Protein AF-A0A497KY59-F1 (afdb_monomer)

Structure (mmCIF, N/CA/C/O backbone):
data_AF-A0A497KY59-F1
#
_entry.id   AF-A0A497KY59-F1
#
loop_
_atom_site.group_PDB
_atom_site.id
_atom_site.type_symbol
_atom_site.label_atom_id
_atom_site.label_alt_id
_atom_site.label_comp_id
_atom_site.label_asym_id
_atom_site.label_entity_id
_atom_site.label_seq_id
_atom_site.pdbx_PDB_ins_code
_atom_site.Cartn_x
_atom_site.Cartn_y
_atom_site.Cartn_z
_atom_site.occupancy
_atom_site.B_iso_or_equiv
_atom_site.auth_seq_id
_atom_site.auth_comp_id
_atom_site.auth_asym_id
_atom_site.auth_atom_id
_atom_site.pdbx_PDB_model_num
ATOM 1 N N . GLY A 1 1 ? 9.179 2.530 -13.842 1.00 66.75 1 GLY A N 1
ATOM 2 C CA . GLY A 1 1 ? 8.955 1.395 -12.939 1.00 66.75 1 GLY A CA 1
ATOM 3 C C . GLY A 1 1 ? 8.223 0.291 -13.664 1.00 66.75 1 GLY A C 1
ATOM 4 O O . GLY A 1 1 ? 7.622 0.547 -14.706 1.00 66.75 1 GLY A O 1
ATOM 5 N N . HIS A 1 2 ? 8.300 -0.926 -13.139 1.00 74.56 2 HIS A N 1
ATOM 6 C CA . HIS A 1 2 ? 7.504 -2.067 -13.585 1.00 74.56 2 HIS A CA 1
ATOM 7 C C . HIS A 1 2 ? 6.091 -1.974 -12.967 1.00 74.56 2 HIS A C 1
ATOM 9 O O . HIS A 1 2 ? 5.981 -1.671 -11.783 1.00 74.56 2 HIS A O 1
ATOM 15 N N . PRO A 1 3 ? 4.993 -2.250 -13.699 1.00 72.44 3 PRO A N 1
ATOM 16 C CA . PRO A 1 3 ? 3.626 -2.074 -13.181 1.00 72.44 3 PRO A CA 1
ATOM 17 C C . PRO A 1 3 ? 3.322 -2.833 -11.878 1.00 72.44 3 PRO A C 1
ATOM 19 O O . PRO A 1 3 ? 2.511 -2.390 -11.073 1.00 72.44 3 PRO A O 1
ATOM 22 N N . GLY A 1 4 ? 3.996 -3.966 -11.653 1.00 79.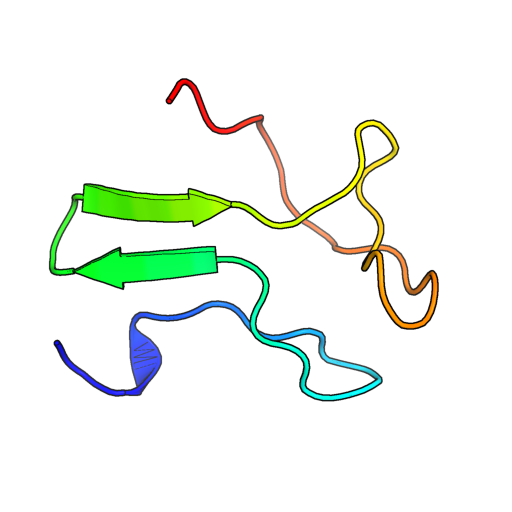62 4 GLY A N 1
ATOM 23 C CA . GLY A 1 4 ? 3.878 -4.762 -10.423 1.00 79.62 4 GLY A CA 1
ATOM 24 C C . GLY A 1 4 ? 4.626 -4.200 -9.208 1.00 79.62 4 GLY A C 1
ATOM 25 O O . GLY A 1 4 ? 4.632 -4.840 -8.161 1.00 79.62 4 GLY A O 1
ATOM 26 N N . GLU A 1 5 ? 5.288 -3.047 -9.334 1.00 90.69 5 GLU A N 1
ATOM 27 C CA . GLU A 1 5 ? 6.034 -2.439 -8.230 1.00 90.69 5 GLU A CA 1
ATOM 28 C C . GLU A 1 5 ? 5.129 -1.744 -7.225 1.00 90.69 5 GLU A C 1
ATOM 30 O O . GLU A 1 5 ? 5.560 -1.599 -6.096 1.00 90.69 5 GLU A O 1
ATOM 35 N N . ASN A 1 6 ? 3.901 -1.357 -7.564 1.00 94.50 6 ASN A N 1
ATOM 36 C CA . ASN A 1 6 ? 3.026 -0.587 -6.677 1.00 94.50 6 ASN A CA 1
ATOM 37 C C . ASN A 1 6 ? 2.128 -1.475 -5.804 1.00 94.50 6 ASN A C 1
ATOM 39 O O . ASN A 1 6 ? 1.831 -2.619 -6.144 1.00 94.50 6 ASN A O 1
ATOM 43 N N . THR A 1 7 ? 1.675 -0.944 -4.667 1.00 94.25 7 THR A N 1
ATOM 44 C CA . THR A 1 7 ? 0.639 -1.586 -3.841 1.00 94.25 7 THR A CA 1
ATOM 45 C C . THR A 1 7 ? -0.683 -0.867 -4.042 1.00 94.25 7 THR A C 1
ATOM 47 O O . 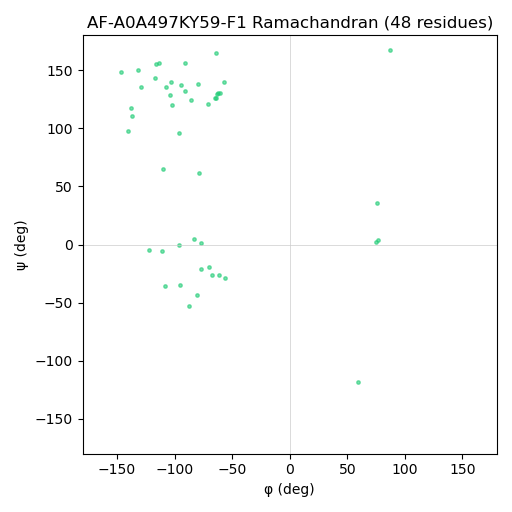THR A 1 7 ? -0.764 0.345 -3.854 1.00 94.25 7 THR A O 1
ATOM 50 N N . TYR A 1 8 ? -1.724 -1.632 -4.352 1.00 96.19 8 TYR A N 1
ATOM 51 C CA . TYR A 1 8 ? -3.089 -1.143 -4.505 1.00 96.19 8 TYR A CA 1
ATOM 52 C C . TYR A 1 8 ? -3.989 -1.714 -3.410 1.00 96.19 8 TYR A C 1
ATOM 54 O O . TYR A 1 8 ? -3.713 -2.781 -2.854 1.00 96.19 8 TYR A O 1
ATOM 62 N N . CYS A 1 9 ? -5.080 -1.017 -3.1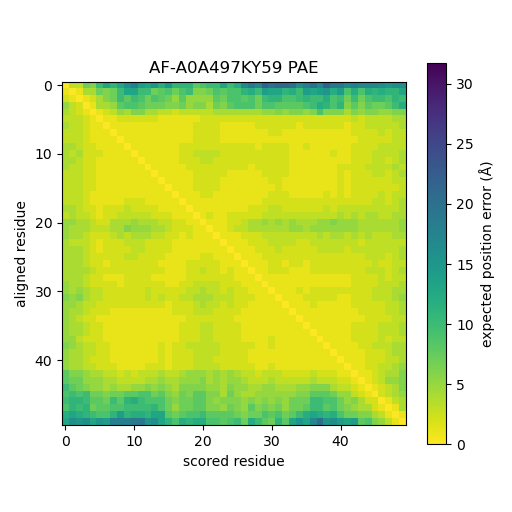10 1.00 97.38 9 CYS A N 1
ATOM 63 C CA . CYS A 1 9 ? -6.134 -1.538 -2.260 1.00 97.38 9 CYS A CA 1
ATOM 64 C C . CYS A 1 9 ? -6.798 -2.734 -2.960 1.00 97.38 9 CYS A C 1
ATOM 66 O O . CYS A 1 9 ? -7.275 -2.573 -4.086 1.00 97.38 9 CYS A O 1
ATOM 68 N N . PRO A 1 10 ? -6.883 -3.910 -2.315 1.00 96.88 10 PRO A N 1
ATOM 69 C CA . PRO A 1 10 ? -7.506 -5.082 -2.926 1.00 96.88 10 PRO A CA 1
ATOM 70 C C . PRO A 1 10 ? -9.029 -4.944 -3.069 1.00 96.88 10 PRO A C 1
ATOM 72 O O . PRO A 1 10 ? -9.623 -5.660 -3.865 1.00 96.88 10 PRO A O 1
ATOM 75 N N . GLU A 1 11 ? -9.652 -4.035 -2.312 1.00 98.19 11 GLU A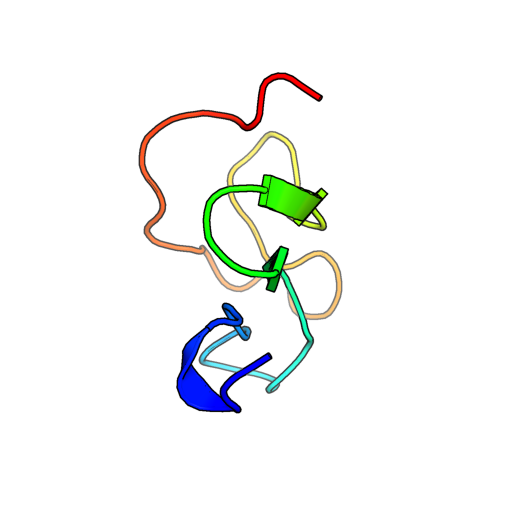 N 1
ATOM 76 C CA . GLU A 1 11 ? -11.101 -3.819 -2.324 1.00 98.19 11 GLU A CA 1
ATOM 77 C C . GLU A 1 11 ? -11.526 -2.817 -3.405 1.00 98.19 11 GLU A C 1
ATOM 79 O O . GLU A 1 11 ? -12.392 -3.109 -4.221 1.00 98.19 11 GLU A O 1
ATOM 84 N N . CYS A 1 12 ? -10.919 -1.624 -3.424 1.00 98.19 12 CYS A N 1
ATOM 85 C CA . CYS A 1 12 ? -11.350 -0.533 -4.306 1.00 98.19 12 CYS A CA 1
ATOM 86 C C . CYS A 1 12 ? -10.359 -0.188 -5.426 1.00 98.19 12 CYS A C 1
ATOM 88 O O . CYS A 1 12 ? -10.664 0.652 -6.267 1.00 98.19 12 CYS A O 1
ATOM 90 N N . GLY A 1 13 ? -9.168 -0.793 -5.444 1.00 97.25 13 GLY A N 1
ATOM 91 C CA . GLY A 1 13 ? -8.144 -0.529 -6.459 1.00 97.25 13 GLY A CA 1
ATOM 92 C C . GLY A 1 13 ? -7.370 0.783 -6.289 1.00 97.25 13 GLY A C 1
ATOM 93 O O . GLY A 1 13 ? -6.535 1.090 -7.136 1.00 97.25 13 GLY A O 1
ATOM 94 N N . ALA A 1 14 ? -7.598 1.549 -5.215 1.00 97.94 14 ALA A N 1
ATOM 95 C CA . ALA A 1 14 ? -6.840 2.773 -4.936 1.00 97.94 14 ALA A CA 1
ATOM 96 C C . ALA A 1 14 ? -5.330 2.494 -4.846 1.00 97.94 14 ALA A C 1
ATOM 98 O O . ALA A 1 14 ? -4.923 1.487 -4.266 1.00 97.94 14 ALA A O 1
ATOM 99 N N . LEU A 1 15 ? -4.491 3.378 -5.391 1.00 96.50 15 LEU A N 1
ATOM 100 C CA . LEU A 1 15 ? -3.039 3.302 -5.218 1.00 96.50 15 LEU A CA 1
ATOM 101 C C . LEU A 1 15 ? -2.690 3.676 -3.773 1.00 96.50 15 LEU A C 1
ATOM 103 O O . LEU A 1 15 ? -3.029 4.762 -3.321 1.00 96.50 15 LEU A O 1
ATOM 107 N N . LEU A 1 16 ? -2.039 2.765 -3.049 1.00 96.31 16 LEU A N 1
ATOM 108 C CA . LEU A 1 16 ? -1.702 2.953 -1.635 1.00 96.31 16 LEU A CA 1
ATOM 109 C C . LEU A 1 16 ? -0.215 3.182 -1.412 1.00 96.31 16 LEU A C 1
ATOM 111 O O . LEU A 1 16 ? 0.155 3.909 -0.503 1.00 96.31 16 LEU A O 1
ATOM 115 N N . ILE A 1 17 ? 0.648 2.527 -2.188 1.00 94.88 17 ILE A N 1
ATOM 116 C CA . ILE A 1 17 ? 2.093 2.744 -2.102 1.00 94.88 17 ILE A CA 1
ATOM 117 C C . ILE A 1 17 ? 2.647 2.800 -3.513 1.00 94.88 17 ILE A C 1
ATOM 119 O O . ILE A 1 17 ? 2.588 1.800 -4.239 1.00 94.88 17 ILE A O 1
ATOM 123 N N . GLU A 1 18 ? 3.204 3.951 -3.871 1.00 94.69 18 GLU A N 1
ATOM 124 C CA . GLU A 1 18 ? 3.932 4.137 -5.120 1.00 94.69 18 GLU A CA 1
ATOM 125 C C . GLU A 1 18 ? 5.418 3.849 -4.899 1.00 94.69 18 GLU A C 1
ATOM 127 O O . GLU A 1 18 ? 6.024 4.323 -3.932 1.00 94.69 18 GLU A O 1
ATOM 132 N N . ARG A 1 19 ? 6.017 3.047 -5.784 1.00 93.88 19 ARG A N 1
ATOM 133 C CA . ARG A 1 19 ? 7.431 2.666 -5.707 1.00 93.88 19 ARG A CA 1
ATOM 134 C C . ARG A 1 19 ? 8.138 2.839 -7.043 1.00 93.88 19 ARG A C 1
ATOM 136 O O . ARG A 1 19 ? 7.555 2.664 -8.110 1.00 93.88 19 ARG A O 1
ATOM 143 N N . TYR A 1 20 ? 9.434 3.127 -6.964 1.00 92.38 20 TYR A N 1
ATOM 144 C CA . TYR A 1 20 ? 10.345 3.093 -8.105 1.00 92.38 20 TYR A CA 1
ATOM 145 C C . TYR A 1 20 ? 11.662 2.438 -7.687 1.00 92.38 20 TYR A C 1
ATOM 147 O O . TYR A 1 20 ? 12.422 2.990 -6.886 1.00 92.38 20 TYR A O 1
ATOM 155 N N . GLY A 1 21 ? 11.932 1.238 -8.208 1.00 90.75 21 GLY A N 1
ATOM 156 C CA . GLY A 1 21 ? 13.047 0.420 -7.731 1.00 90.75 21 GLY A CA 1
ATOM 157 C C . GLY A 1 21 ? 12.902 0.111 -6.236 1.00 90.75 21 GLY A C 1
ATOM 158 O O . GLY A 1 21 ? 11.927 -0.508 -5.822 1.00 90.75 21 GLY A O 1
ATOM 159 N N . PHE A 1 22 ? 13.861 0.559 -5.422 1.00 88.69 22 PHE A N 1
ATOM 160 C CA . PHE A 1 22 ? 13.852 0.367 -3.963 1.00 88.69 22 PHE A CA 1
ATOM 161 C C . PHE A 1 22 ? 13.296 1.564 -3.177 1.00 88.69 22 PHE A C 1
ATOM 163 O O . PHE A 1 22 ? 13.250 1.519 -1.949 1.00 88.69 22 PHE A O 1
ATOM 170 N N . SER A 1 23 ? 12.897 2.637 -3.859 1.00 90.56 23 SER A N 1
ATOM 171 C CA . SER A 1 23 ? 12.397 3.856 -3.224 1.00 90.56 23 SER A CA 1
ATOM 172 C C . SER A 1 23 ? 10.874 3.841 -3.120 1.00 90.56 23 SER A C 1
ATOM 174 O O . SER A 1 23 ? 10.188 3.479 -4.079 1.00 90.56 23 SER A O 1
ATOM 176 N N . ILE A 1 24 ? 10.352 4.274 -1.970 1.00 91.94 24 ILE A N 1
ATOM 177 C CA . ILE A 1 24 ? 8.939 4.627 -1.796 1.00 91.94 24 ILE A CA 1
ATOM 178 C C . ILE A 1 24 ? 8.785 6.086 -2.223 1.00 91.94 24 ILE A C 1
ATOM 180 O O . ILE A 1 24 ? 9.505 6.946 -1.723 1.00 91.94 24 ILE A O 1
ATOM 184 N N . LEU A 1 25 ? 7.885 6.338 -3.169 1.00 92.69 25 LEU A N 1
ATOM 185 C CA . LEU A 1 25 ? 7.559 7.684 -3.641 1.00 92.69 25 LEU A CA 1
ATOM 186 C C . LEU A 1 25 ? 6.333 8.246 -2.918 1.00 92.69 25 LEU A C 1
ATOM 188 O O . LEU A 1 25 ? 6.298 9.438 -2.632 1.00 92.69 25 LEU A O 1
ATOM 192 N N . ASP A 1 26 ? 5.371 7.380 -2.590 1.00 93.81 26 ASP A N 1
ATOM 193 C CA . ASP A 1 26 ? 4.160 7.748 -1.859 1.00 93.81 26 ASP A CA 1
ATOM 194 C C . ASP A 1 26 ? 3.690 6.602 -0.947 1.00 93.81 26 ASP A C 1
ATOM 196 O O . ASP A 1 26 ? 3.883 5.422 -1.264 1.00 93.81 26 ASP A O 1
ATOM 200 N N . TYR A 1 27 ? 3.078 6.951 0.185 1.00 94.44 27 TYR A N 1
ATOM 201 C CA . TYR A 1 27 ? 2.525 6.031 1.179 1.00 94.44 27 TYR A CA 1
ATOM 202 C C . TYR A 1 27 ? 1.197 6.577 1.727 1.00 94.44 27 TYR A C 1
ATOM 204 O O . TYR A 1 27 ? 1.151 7.379 2.658 1.00 94.44 27 TYR A O 1
ATOM 212 N N . CYS A 1 28 ? 0.101 6.081 1.167 1.00 95.00 28 CYS A N 1
ATOM 213 C CA . CYS A 1 28 ? -1.273 6.480 1.443 1.00 95.00 28 CYS A CA 1
ATOM 214 C C . CYS A 1 28 ? -2.034 5.378 2.200 1.00 95.00 28 CYS A C 1
ATOM 216 O O . CYS A 1 28 ? -2.985 4.780 1.694 1.00 95.00 28 CYS A O 1
ATOM 218 N N . ILE A 1 29 ? -1.610 5.087 3.432 1.00 95.44 29 ILE A N 1
ATOM 219 C CA . ILE A 1 29 ? -2.303 4.178 4.361 1.00 95.44 29 ILE A CA 1
ATOM 220 C C . ILE A 1 29 ? -2.462 4.909 5.694 1.00 95.44 29 ILE A C 1
ATOM 222 O O . ILE A 1 29 ? -1.515 5.545 6.15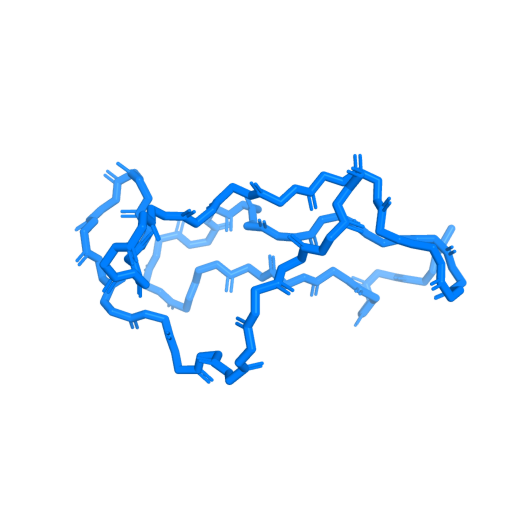7 1.00 95.44 29 ILE A O 1
ATOM 226 N N . THR A 1 30 ? -3.646 4.828 6.310 1.00 94.44 30 THR A N 1
ATOM 227 C CA . THR A 1 30 ? -3.905 5.505 7.593 1.00 94.44 30 THR A CA 1
ATOM 228 C C . THR A 1 30 ? -3.027 4.950 8.717 1.00 94.44 30 THR A C 1
ATOM 230 O O . THR A 1 30 ? -2.457 3.860 8.607 1.00 94.44 30 THR A O 1
ATOM 233 N N . GLU A 1 31 ? -2.940 5.666 9.841 1.00 92.38 31 GLU A N 1
ATOM 234 C CA . GLU A 1 31 ? -2.150 5.216 10.993 1.00 92.38 31 GLU A CA 1
ATOM 235 C C . GLU A 1 31 ? -2.640 3.882 11.581 1.00 92.38 31 GLU A C 1
ATOM 237 O O . GLU A 1 31 ? -1.838 3.127 12.135 1.00 92.38 31 GLU A O 1
ATOM 242 N N . GLU A 1 32 ? -3.927 3.569 11.406 1.00 93.69 32 GLU A N 1
ATOM 243 C CA . GLU A 1 32 ? -4.575 2.306 11.783 1.00 93.69 32 GLU A CA 1
ATOM 244 C C . GLU A 1 32 ? -4.405 1.196 10.732 1.00 93.69 32 GLU A C 1
ATOM 246 O O . GLU A 1 32 ? -4.992 0.121 10.872 1.00 93.69 32 GLU A O 1
ATOM 251 N N . GLY A 1 33 ? -3.637 1.439 9.665 1.00 94.75 33 GLY A N 1
ATOM 252 C CA . GLY A 1 33 ? -3.365 0.446 8.628 1.00 94.75 33 GLY A CA 1
ATOM 253 C C . GLY A 1 33 ? -4.534 0.224 7.669 1.00 94.75 33 GLY A C 1
ATOM 254 O O . GLY A 1 33 ? -4.779 -0.910 7.256 1.00 94.75 33 GLY A O 1
ATOM 255 N N . ARG A 1 34 ? -5.301 1.267 7.330 1.00 96.88 34 ARG A N 1
ATOM 256 C CA . ARG A 1 34 ? -6.475 1.156 6.445 1.00 96.88 34 ARG A CA 1
ATOM 257 C C . ARG A 1 34 ? -6.306 1.936 5.150 1.00 96.88 34 ARG A C 1
ATOM 259 O O . ARG A 1 34 ? -5.563 2.912 5.083 1.00 96.88 34 ARG A O 1
ATOM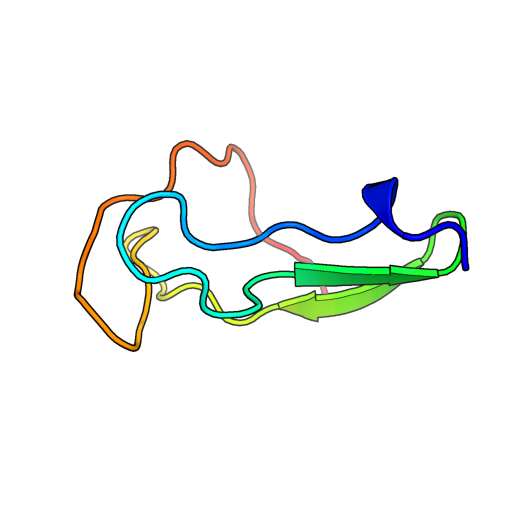 266 N N . CYS A 1 35 ? -7.032 1.508 4.120 1.00 97.88 35 CYS A N 1
ATOM 267 C CA . CYS A 1 35 ? -7.213 2.302 2.913 1.00 97.88 35 CYS A CA 1
ATOM 268 C C . CYS A 1 35 ? -7.980 3.589 3.266 1.00 97.88 35 CYS A C 1
ATOM 270 O O . CYS A 1 35 ? -9.074 3.480 3.828 1.00 97.88 35 CYS A O 1
ATOM 272 N N . PRO A 1 36 ? -7.458 4.780 2.925 1.00 97.69 36 PRO A N 1
ATOM 273 C CA . PRO A 1 36 ? -8.150 6.037 3.201 1.00 97.69 36 PRO A CA 1
ATOM 274 C C . PRO A 1 36 ? -9.441 6.196 2.382 1.00 97.69 36 PRO A C 1
ATOM 276 O O . PRO A 1 36 ? -10.367 6.852 2.843 1.00 97.69 36 PRO A O 1
ATOM 279 N N . GLU A 1 37 ? -9.536 5.548 1.215 1.00 98.25 37 GLU A N 1
ATOM 280 C CA . GLU A 1 37 ? -10.682 5.684 0.303 1.00 98.25 37 GLU A CA 1
ATOM 281 C C . GLU A 1 37 ? -11.896 4.836 0.711 1.00 98.25 37 GLU A C 1
ATOM 283 O O . GLU A 1 37 ? -13.030 5.302 0.658 1.00 98.25 37 GLU A O 1
ATOM 288 N N . CYS A 1 38 ? -11.689 3.574 1.109 1.00 98.44 38 CYS A N 1
ATOM 289 C CA . CYS A 1 38 ? -12.792 2.643 1.402 1.00 98.44 38 CYS A CA 1
ATOM 290 C C . CYS A 1 38 ? -12.772 2.059 2.822 1.00 98.44 38 CYS A C 1
ATOM 292 O O . CYS A 1 38 ? -13.670 1.306 3.195 1.00 98.44 38 CYS A O 1
ATOM 294 N N . GLY A 1 39 ? -11.745 2.356 3.622 1.00 98.00 39 GLY A N 1
ATOM 295 C CA . GLY A 1 39 ? -11.605 1.850 4.989 1.00 98.00 39 GLY A CA 1
ATOM 296 C C . GLY A 1 39 ? -11.186 0.379 5.104 1.00 98.00 39 GLY A C 1
ATOM 297 O O . GLY A 1 39 ? -11.077 -0.121 6.230 1.00 98.00 39 GLY A O 1
ATOM 298 N N . HIS A 1 40 ? -10.934 -0.319 3.986 1.00 98.31 40 HIS A N 1
ATOM 299 C CA . HIS A 1 40 ? -10.491 -1.717 3.990 1.00 98.31 40 HIS A CA 1
ATOM 300 C C . HIS A 1 40 ? -9.147 -1.864 4.739 1.00 98.31 40 HIS A C 1
ATOM 302 O O . HIS A 1 40 ? -8.219 -1.098 4.456 1.00 98.31 40 HIS A O 1
ATOM 308 N N . PRO A 1 41 ? -9.011 -2.811 5.689 1.00 97.50 41 PRO A N 1
ATOM 309 C CA . PRO A 1 41 ? -7.746 -3.074 6.378 1.00 97.50 41 PRO A CA 1
ATOM 310 C C . PRO A 1 41 ? -6.668 -3.573 5.412 1.00 97.50 41 PRO A C 1
ATOM 312 O O . PRO A 1 41 ? -6.894 -4.524 4.671 1.00 97.50 41 PRO A O 1
ATOM 315 N N . ILE A 1 42 ? -5.483 -2.967 5.432 1.00 96.81 42 ILE A N 1
ATOM 316 C CA . ILE A 1 42 ? -4.380 -3.335 4.542 1.00 96.81 42 ILE A CA 1
ATOM 317 C C . ILE A 1 42 ? -3.373 -4.182 5.326 1.00 96.81 42 ILE A C 1
ATOM 319 O O . ILE A 1 42 ? -2.830 -3.699 6.320 1.00 96.81 42 ILE A O 1
ATOM 323 N N . PRO A 1 43 ? -3.096 -5.435 4.912 1.00 92.00 43 PRO A N 1
ATOM 324 C CA . PRO A 1 43 ? -2.231 -6.354 5.651 1.00 92.00 43 PRO A CA 1
ATOM 325 C C . PRO A 1 43 ? -0.742 -6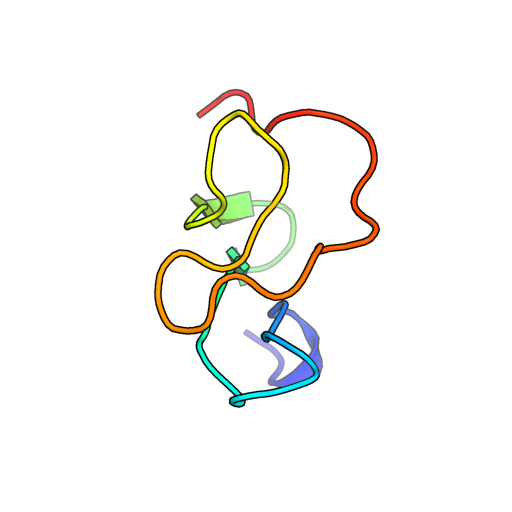.035 5.427 1.00 92.00 43 PRO A C 1
ATOM 327 O O . PRO A 1 43 ? 0.012 -6.846 4.892 1.00 92.00 43 PRO A O 1
ATOM 330 N N . ILE A 1 44 ? -0.317 -4.832 5.813 1.00 87.88 44 ILE A N 1
ATOM 331 C CA . ILE A 1 44 ? 1.075 -4.376 5.766 1.00 87.88 44 ILE A CA 1
ATOM 332 C C . ILE A 1 44 ? 1.690 -4.404 7.163 1.00 87.88 44 ILE A C 1
ATOM 334 O O . ILE A 1 44 ? 1.056 -4.051 8.154 1.00 87.88 44 ILE A O 1
ATOM 338 N N . VAL A 1 45 ? 2.953 -4.825 7.225 1.00 86.56 45 VAL A N 1
ATOM 339 C CA . VAL A 1 45 ? 3.776 -4.798 8.435 1.00 86.56 45 VAL A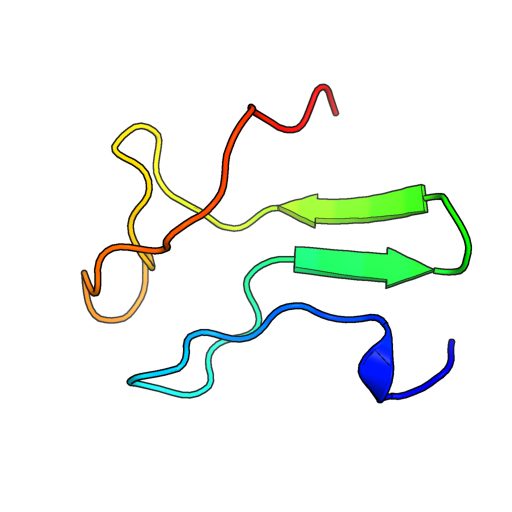 CA 1
ATOM 340 C C . VAL A 1 45 ? 4.830 -3.699 8.317 1.00 86.56 45 VAL A C 1
ATOM 342 O O . VAL A 1 45 ? 5.478 -3.561 7.282 1.00 86.56 45 VAL A O 1
ATOM 345 N N . GLY A 1 46 ? 5.012 -2.934 9.393 1.00 81.44 46 GLY A N 1
ATOM 346 C CA . GLY A 1 46 ? 5.891 -1.763 9.413 1.00 81.44 46 GLY A CA 1
ATOM 347 C C . GLY A 1 46 ? 5.194 -0.475 8.960 1.00 81.44 46 GLY A C 1
ATOM 348 O O . GLY A 1 46 ? 4.080 -0.494 8.444 1.00 81.44 46 GLY A O 1
ATOM 349 N N . LYS A 1 47 ? 5.856 0.660 9.198 1.00 78.06 47 LYS A N 1
ATOM 350 C CA . LYS A 1 47 ? 5.451 1.978 8.695 1.00 7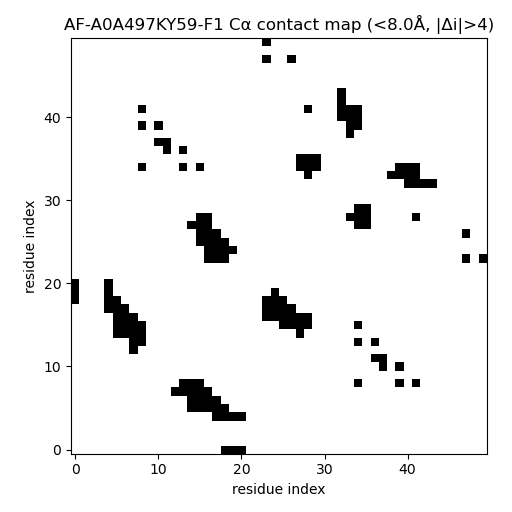8.06 47 LYS A CA 1
ATOM 351 C C . LYS A 1 47 ? 6.549 2.490 7.770 1.00 78.06 47 LYS A C 1
ATOM 353 O O . LYS A 1 47 ? 7.726 2.250 8.047 1.00 78.06 47 LYS A O 1
ATOM 358 N N . ALA A 1 48 ? 6.180 3.180 6.694 1.00 79.88 48 ALA A N 1
ATOM 359 C CA . ALA A 1 48 ? 7.167 3.901 5.906 1.00 79.88 48 ALA A CA 1
ATOM 360 C C . ALA A 1 48 ? 7.806 4.988 6.782 1.00 79.88 48 ALA A C 1
ATOM 362 O O . ALA A 1 48 ? 7.106 5.743 7.455 1.00 79.88 48 ALA A O 1
ATOM 363 N N . ILE A 1 49 ? 9.136 5.029 6.795 1.00 74.50 49 ILE A N 1
ATOM 364 C CA . ILE A 1 49 ? 9.893 6.171 7.301 1.00 74.50 49 ILE A CA 1
ATOM 365 C C . ILE A 1 49 ? 10.213 6.984 6.051 1.00 74.50 49 ILE A C 1
ATOM 367 O O . ILE A 1 49 ? 11.107 6.602 5.295 1.00 74.50 49 ILE A O 1
ATOM 371 N N . LEU A 1 50 ? 9.384 7.990 5.779 1.00 65.50 50 LEU A N 1
ATOM 372 C CA . LEU A 1 50 ? 9.551 8.911 4.654 1.00 65.50 50 LEU A CA 1
ATOM 373 C C . LEU A 1 50 ? 10.476 10.067 5.042 1.00 65.50 50 LEU A C 1
ATOM 375 O O . LEU A 1 50 ? 10.384 10.519 6.208 1.00 65.50 50 LEU A O 1
#

Mean predicted aligned error: 3.37 Å

Secondary structure (DSSP, 8-state):
--GGGSEE-TTT--EEEEEETTEEEEE---TTSB-TTT-PBP---S----

Radius of gyration: 10.53 Å; Cα contacts (8 Å, |Δi|>4): 75; chains: 1; bounding box: 27×15×25 Å

Foldseek 3Di:
DPPVPFDADPPPRHTAWDDDDPDTPDHQADPQQAHPPPRHHHPDDDDDPD

Sequence (50 aa):
GHPGENTYCPECGALLIERYGFSILDYCITEEGRCPECGHPIPIVGKAIL

Solvent-accessible surface area (backbone atoms only — not comparable to full-atom values): 3363 Å² total; per-residue (Å²): 117,64,87,85,57,47,43,56,40,92,85,80,60,48,81,28,30,42,42,50,89,94,43,77,78,45,78,51,58,44,98,88,37,20,35,78,89,79,60,51,76,49,98,70,82,85,75,89,87,126

pLDDT: mean 91.15, std 8.48, range [65.5, 98.44]